Protein AF-A0A4S3MKN7-F1 (afdb_monomer_lite)

Secondary structure (DSSP, 8-state):
-PPPPPPS---SS--EEEESSSTT-SSEEE---TTTGGG-BTTEEEEEEETT-TTHHHHHHHH--EEEEEETTEEEEEEE--

Radius of gyration: 13.56 Å; chains: 1; bounding box: 25×24×49 Å

Organism: NCBI:txid1445661

Fold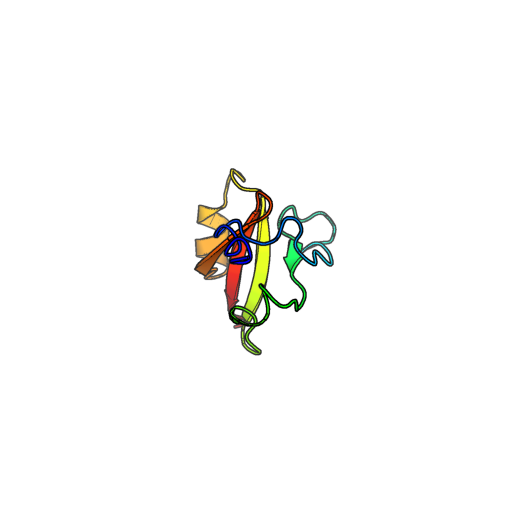seek 3Di:
DDDPDPDPAADLDFQFDAADPDRPHQKTFTDDDPRCVVVDDPQWTKIWHAPPDDCPVVVCVVQVWDFDDDHNRTTITTGGPD

Structure (mmCIF, N/CA/C/O backbone):
data_AF-A0A4S3MKN7-F1
#
_entry.id   AF-A0A4S3MKN7-F1
#
loop_
_atom_site.group_PDB
_atom_site.id
_atom_site.type_symbol
_atom_site.label_atom_id
_atom_site.label_alt_id
_atom_site.label_comp_id
_atom_site.label_asym_id
_atom_site.label_entity_id
_atom_site.label_seq_id
_atom_site.pdbx_PDB_ins_code
_atom_site.Cartn_x
_atom_site.Cartn_y
_atom_site.Cartn_z
_atom_site.occupancy
_atom_site.B_iso_or_equiv
_atom_site.auth_seq_id
_atom_site.auth_comp_id
_atom_site.auth_asym_id
_atom_site.auth_atom_id
_atom_site.pdbx_PDB_model_num
ATOM 1 N N . MET A 1 1 ? 6.090 -12.015 -35.460 1.00 50.97 1 MET A N 1
ATOM 2 C CA . MET A 1 1 ? 6.995 -12.246 -34.316 1.00 50.97 1 MET A CA 1
ATOM 3 C C . MET A 1 1 ? 6.111 -12.329 -33.084 1.00 50.97 1 MET A C 1
ATOM 5 O O . MET A 1 1 ? 5.334 -11.397 -32.909 1.00 50.97 1 MET A O 1
ATOM 9 N N . PRO A 1 2 ? 6.107 -13.423 -32.308 1.00 53.78 2 PRO A N 1
ATOM 10 C CA . PRO A 1 2 ? 5.419 -13.420 -31.022 1.00 53.78 2 PRO A CA 1
ATOM 11 C C . PRO A 1 2 ? 6.110 -12.393 -30.117 1.00 53.78 2 PRO A C 1
ATOM 13 O O . PRO A 1 2 ? 7.330 -12.436 -29.962 1.00 53.78 2 PRO A O 1
ATOM 16 N N . ALA A 1 3 ? 5.349 -11.426 -29.602 1.00 60.19 3 ALA A N 1
ATOM 17 C CA . ALA A 1 3 ? 5.834 -10.531 -28.558 1.00 60.19 3 ALA A CA 1
ATOM 18 C C . ALA A 1 3 ? 6.243 -11.387 -27.348 1.00 60.19 3 ALA A C 1
ATOM 20 O O . ALA A 1 3 ? 5.554 -12.377 -27.074 1.00 60.19 3 ALA A O 1
ATOM 21 N N . PRO A 1 4 ? 7.340 -11.066 -26.640 1.00 48.66 4 PRO A N 1
ATOM 22 C CA . PRO A 1 4 ? 7.598 -11.720 -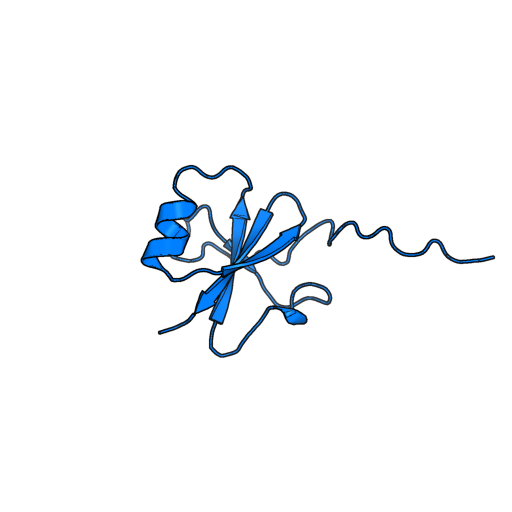25.369 1.00 48.66 4 PRO A CA 1
ATOM 23 C C . PRO A 1 4 ? 6.371 -11.478 -24.486 1.00 48.66 4 PRO A C 1
ATOM 25 O O . PRO A 1 4 ? 5.961 -10.331 -24.296 1.00 48.66 4 PRO A O 1
ATOM 28 N N . ALA A 1 5 ? 5.742 -12.557 -24.011 1.00 57.56 5 ALA A N 1
ATOM 29 C CA . ALA A 1 5 ? 4.793 -12.441 -22.914 1.00 57.56 5 ALA A CA 1
ATOM 30 C C . ALA A 1 5 ? 5.521 -11.685 -21.794 1.00 57.56 5 ALA A C 1
ATOM 32 O O . ALA A 1 5 ? 6.698 -11.991 -21.566 1.00 57.56 5 ALA A O 1
ATOM 33 N N . PRO A 1 6 ? 4.896 -10.683 -21.153 1.00 52.72 6 PRO A N 1
ATOM 34 C CA . PRO A 1 6 ? 5.514 -10.064 -19.999 1.00 52.72 6 PRO A CA 1
ATOM 35 C C . PRO A 1 6 ? 5.817 -11.201 -19.029 1.00 52.72 6 PRO A C 1
ATOM 37 O O . PRO A 1 6 ? 4.921 -11.944 -18.628 1.00 52.72 6 PRO A O 1
ATOM 40 N N . THR A 1 7 ? 7.103 -11.411 -18.751 1.00 50.38 7 THR A N 1
ATOM 41 C CA . THR A 1 7 ? 7.519 -12.195 -17.599 1.00 50.38 7 THR A CA 1
ATOM 42 C C . THR A 1 7 ? 6.693 -11.666 -16.438 1.00 50.38 7 THR A C 1
ATOM 44 O O . THR A 1 7 ? 6.590 -10.450 -16.289 1.00 50.38 7 THR A O 1
ATOM 47 N N . ASP A 1 8 ? 6.106 -12.560 -15.652 1.00 50.41 8 ASP A N 1
ATOM 48 C CA . ASP A 1 8 ? 5.365 -12.299 -14.411 1.00 50.41 8 ASP A CA 1
A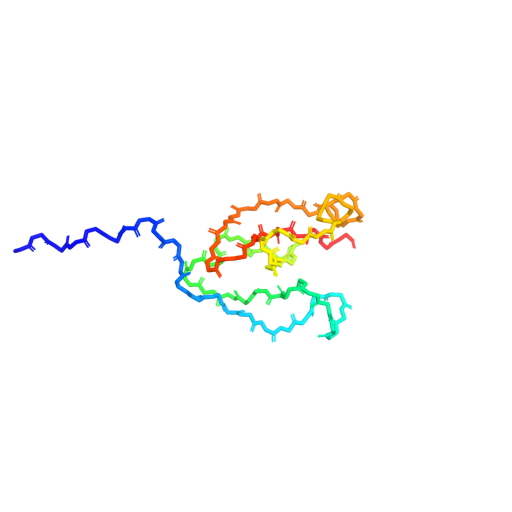TOM 49 C C . ASP A 1 8 ? 6.267 -11.659 -13.322 1.00 50.41 8 ASP A C 1
ATOM 51 O O . ASP A 1 8 ? 6.161 -11.914 -12.132 1.00 50.41 8 ASP A O 1
ATOM 55 N N . ALA A 1 9 ? 7.254 -10.864 -13.730 1.00 54.25 9 ALA A N 1
ATOM 56 C CA . ALA A 1 9 ? 7.924 -9.908 -12.894 1.00 54.25 9 ALA A CA 1
ATOM 57 C C . ALA A 1 9 ? 6.908 -8.788 -12.679 1.00 54.25 9 ALA A C 1
ATOM 59 O O . ALA A 1 9 ? 6.562 -8.066 -13.616 1.00 54.25 9 ALA A O 1
ATOM 60 N N . GLY A 1 10 ? 6.400 -8.674 -11.451 1.00 59.66 10 GLY A N 1
ATOM 61 C CA . GLY A 1 10 ? 5.649 -7.500 -11.020 1.00 59.66 10 GLY A CA 1
ATOM 62 C C . GLY A 1 10 ? 6.378 -6.198 -11.392 1.00 59.66 10 GLY A C 1
ATOM 63 O O . GLY A 1 10 ? 7.549 -6.217 -11.784 1.00 59.66 10 GLY A O 1
ATOM 64 N N . PRO A 1 11 ? 5.703 -5.048 -11.286 1.00 72.00 11 PRO A N 1
ATOM 65 C CA . PRO A 1 11 ? 6.246 -3.783 -11.759 1.00 72.00 11 PRO A CA 1
ATOM 66 C C . PRO A 1 11 ? 7.644 -3.521 -11.178 1.00 72.00 11 PRO A C 1
ATOM 68 O O . PRO A 1 11 ? 7.885 -3.746 -9.990 1.00 72.00 11 PRO A O 1
ATOM 71 N N . GLU A 1 12 ? 8.563 -3.027 -12.017 1.00 74.19 12 GLU A N 1
ATOM 72 C CA . GLU A 1 12 ? 9.935 -2.687 -11.599 1.00 74.19 12 GLU A CA 1
ATOM 73 C C . GLU A 1 12 ? 9.953 -1.583 -10.529 1.00 74.19 12 GLU A C 1
ATOM 75 O O . GLU A 1 12 ? 10.891 -1.489 -9.739 1.00 74.19 12 GLU A O 1
ATOM 80 N N . SER A 1 13 ? 8.901 -0.759 -10.481 1.00 79.94 13 SER A N 1
ATOM 81 C CA . SER A 1 13 ? 8.703 0.286 -9.482 1.00 79.94 13 SER A CA 1
ATOM 82 C C . SER A 1 13 ? 7.228 0.398 -9.112 1.00 79.94 13 SER A C 1
ATOM 84 O O . SER A 1 13 ? 6.355 0.303 -9.969 1.00 79.94 13 SER A O 1
ATOM 86 N N . LEU A 1 14 ? 6.953 0.664 -7.838 1.00 86.62 14 LEU A N 1
ATOM 87 C CA . LEU A 1 14 ? 5.606 0.947 -7.344 1.00 86.62 14 LEU A CA 1
ATOM 88 C C . LEU A 1 14 ? 5.397 2.465 -7.220 1.00 86.62 14 LEU A C 1
ATOM 90 O O . LEU A 1 14 ? 6.364 3.182 -6.937 1.00 86.62 14 LEU A O 1
ATOM 94 N N . PRO A 1 15 ? 4.161 2.971 -7.385 1.00 89.00 15 PRO A N 1
ATOM 95 C CA . PRO A 1 15 ? 3.819 4.375 -7.152 1.00 89.00 15 PRO A CA 1
ATOM 96 C C . PRO A 1 15 ? 3.822 4.696 -5.646 1.00 89.00 15 PRO A C 1
ATOM 98 O O . PRO A 1 15 ? 2.782 4.901 -5.024 1.00 89.00 15 PRO A O 1
ATOM 101 N N . LEU A 1 16 ? 5.002 4.699 -5.026 1.00 89.25 16 LEU A N 1
ATOM 102 C CA . LEU A 1 16 ? 5.170 4.989 -3.603 1.00 89.25 16 LEU A CA 1
ATOM 103 C C . LEU A 1 16 ? 4.947 6.484 -3.357 1.00 89.25 16 LEU A C 1
ATOM 105 O O . LEU A 1 16 ? 5.692 7.314 -3.873 1.00 89.25 16 LEU A O 1
ATOM 109 N N . MET A 1 17 ? 3.943 6.826 -2.552 1.00 83.69 17 MET A N 1
ATOM 110 C CA . MET A 1 17 ? 3.598 8.222 -2.273 1.00 83.69 17 MET A CA 1
ATOM 111 C C . MET A 1 17 ? 4.366 8.777 -1.071 1.00 83.69 17 MET A C 1
ATOM 113 O O . MET A 1 17 ? 5.156 9.707 -1.198 1.00 83.69 17 MET A O 1
ATOM 117 N N . GLY A 1 18 ? 4.158 8.194 0.106 1.00 85.19 18 GLY A N 1
ATOM 118 C CA . GLY A 1 18 ? 4.753 8.644 1.364 1.00 85.19 18 GLY A CA 1
ATOM 119 C C . GLY A 1 18 ? 4.534 7.614 2.462 1.00 85.19 18 GLY A C 1
ATOM 120 O O . GLY A 1 18 ? 3.844 6.617 2.240 1.00 85.19 18 GLY A O 1
ATOM 121 N N . GLY A 1 19 ? 5.128 7.826 3.636 1.00 86.38 19 GLY A N 1
ATOM 122 C CA . GLY A 1 19 ? 4.962 6.904 4.758 1.00 86.38 19 GLY A CA 1
ATOM 123 C C . GLY A 1 19 ? 3.487 6.708 5.145 1.00 86.38 19 GLY A C 1
ATOM 124 O O . GLY A 1 19 ? 2.653 7.615 5.007 1.00 86.38 19 GLY A O 1
ATOM 125 N N . TYR A 1 20 ? 3.140 5.479 5.535 1.00 86.94 20 TYR A N 1
ATOM 126 C CA . TYR A 1 20 ? 1.755 5.086 5.793 1.00 86.94 20 TYR A CA 1
ATOM 127 C C . TYR A 1 20 ? 1.218 5.691 7.094 1.00 86.94 20 TYR A C 1
ATOM 129 O O . TYR A 1 20 ? 0.300 6.507 7.047 1.00 86.94 20 TYR A O 1
ATOM 137 N N . ARG A 1 21 ? 1.819 5.340 8.239 1.00 82.44 21 ARG A N 1
ATOM 138 C CA . ARG A 1 21 ? 1.418 5.843 9.569 1.00 82.44 21 ARG A CA 1
ATOM 139 C C . ARG A 1 21 ? 2.063 7.186 9.919 1.00 82.44 21 ARG A C 1
ATOM 141 O O . ARG A 1 21 ? 1.459 8.007 10.602 1.00 82.44 21 ARG A O 1
ATOM 148 N N . ALA A 1 22 ? 3.290 7.404 9.462 1.00 82.69 22 ALA A N 1
ATOM 149 C CA . ALA A 1 22 ? 4.077 8.608 9.696 1.00 82.69 22 ALA A CA 1
ATOM 150 C C . ALA A 1 22 ? 5.005 8.850 8.505 1.00 82.69 22 ALA A C 1
ATOM 152 O O . ALA A 1 22 ? 5.306 7.920 7.767 1.00 82.69 22 ALA A O 1
ATOM 153 N N . GLU A 1 23 ? 5.515 10.068 8.328 1.00 79.69 23 GLU A N 1
ATOM 154 C CA . GLU A 1 23 ? 6.429 10.378 7.215 1.00 79.69 23 GLU A CA 1
ATOM 155 C C . GLU A 1 23 ? 7.714 9.533 7.236 1.00 79.69 23 GLU A C 1
ATOM 157 O O . GLU A 1 23 ? 8.244 9.192 6.182 1.00 79.69 23 GLU A O 1
ATOM 162 N N . ALA A 1 24 ? 8.180 9.158 8.431 1.00 81.25 24 ALA A N 1
ATOM 163 C CA . ALA A 1 24 ? 9.346 8.300 8.641 1.00 81.25 24 ALA A CA 1
ATOM 164 C C . ALA A 1 24 ? 9.006 6.799 8.695 1.00 81.25 24 ALA A C 1
ATOM 166 O O . ALA A 1 24 ? 9.872 5.990 9.028 1.00 81.25 24 ALA A O 1
ATOM 167 N N . ASP A 1 25 ? 7.754 6.420 8.422 1.00 85.38 25 ASP A N 1
ATOM 168 C CA . ASP A 1 25 ? 7.350 5.021 8.453 1.00 85.38 25 ASP A CA 1
ATOM 169 C C . ASP A 1 25 ? 8.023 4.250 7.304 1.00 85.38 25 ASP A C 1
ATOM 171 O O . ASP A 1 25 ? 8.007 4.709 6.154 1.00 85.38 25 ASP A O 1
ATOM 175 N N . PRO A 1 26 ? 8.644 3.092 7.589 1.00 85.62 26 PRO A N 1
ATOM 176 C CA . PRO A 1 26 ? 9.302 2.307 6.556 1.00 85.62 26 PRO A CA 1
ATOM 177 C C . PRO A 1 26 ? 8.297 1.689 5.573 1.00 85.62 26 PRO A C 1
ATOM 179 O O . PRO A 1 26 ? 8.661 1.419 4.425 1.00 85.62 26 PRO A O 1
ATOM 182 N N . CYS A 1 27 ? 7.043 1.492 5.986 1.00 89.69 27 CYS A N 1
ATOM 183 C CA . CYS A 1 27 ? 5.954 1.137 5.097 1.00 89.69 27 CYS A CA 1
ATOM 184 C C . CYS A 1 27 ? 5.395 2.395 4.424 1.00 89.69 27 CYS A C 1
ATOM 186 O O . CYS A 1 27 ? 5.066 3.398 5.064 1.00 89.69 27 CYS A O 1
ATOM 188 N N . ARG A 1 28 ? 5.257 2.342 3.100 1.00 91.75 28 ARG A N 1
ATOM 189 C CA . ARG A 1 28 ? 4.818 3.476 2.285 1.00 91.75 28 ARG A CA 1
ATOM 190 C C . ARG A 1 28 ? 3.489 3.188 1.613 1.00 91.75 28 ARG A C 1
ATOM 192 O O . ARG A 1 28 ? 3.266 2.085 1.133 1.00 91.75 28 ARG A O 1
ATOM 199 N N . ARG A 1 29 ? 2.618 4.192 1.540 1.00 92.38 29 ARG A N 1
ATOM 200 C CA . ARG A 1 29 ? 1.379 4.108 0.762 1.00 92.38 29 ARG A CA 1
ATOM 201 C C . ARG A 1 29 ? 1.685 3.984 -0.716 1.00 92.38 29 ARG A C 1
ATOM 203 O O . ARG A 1 29 ? 2.557 4.681 -1.241 1.00 92.38 29 ARG A O 1
ATOM 210 N N . VAL A 1 30 ? 0.935 3.106 -1.355 1.00 91.69 30 VAL A N 1
ATOM 211 C CA . VAL A 1 30 ? 1.020 2.809 -2.775 1.00 91.69 30 VAL A CA 1
ATOM 212 C C . VAL A 1 30 ? -0.172 3.464 -3.455 1.00 91.69 30 VAL A C 1
ATOM 214 O O . VAL A 1 30 ? -1.313 3.259 -3.053 1.00 91.69 30 VAL A O 1
ATOM 217 N N . GLY A 1 31 ? 0.105 4.281 -4.463 1.00 89.12 31 GLY A N 1
ATOM 218 C CA . GLY A 1 31 ? -0.914 4.870 -5.317 1.00 89.12 31 GLY A CA 1
ATOM 219 C C . GLY A 1 31 ? -1.487 3.877 -6.325 1.00 89.12 31 GLY A C 1
ATOM 220 O O . GLY A 1 31 ? -1.049 2.729 -6.441 1.00 89.12 31 GLY A O 1
ATOM 221 N N . GLU A 1 32 ? -2.463 4.349 -7.088 1.00 88.00 32 GLU A N 1
ATOM 222 C CA . GLU A 1 32 ? -3.061 3.589 -8.180 1.00 88.00 32 GLU A CA 1
ATOM 223 C C . GLU A 1 32 ? -2.154 3.577 -9.414 1.00 88.00 32 GLU A C 1
ATOM 225 O O . GLU A 1 32 ? -1.646 4.612 -9.842 1.00 88.00 32 GLU A O 1
ATOM 230 N N . ASP A 1 33 ? -1.954 2.385 -9.964 1.00 87.00 33 ASP A N 1
ATOM 231 C CA . ASP A 1 33 ? -1.255 2.102 -11.213 1.00 87.00 33 ASP A CA 1
ATOM 232 C C . ASP A 1 33 ? -1.857 0.835 -11.852 1.00 87.00 33 ASP A C 1
ATOM 234 O O . ASP A 1 33 ? -2.644 0.124 -11.221 1.00 87.00 33 ASP A O 1
ATOM 238 N N . ALA A 1 34 ? -1.482 0.514 -13.093 1.00 86.81 34 ALA A N 1
ATOM 239 C CA . ALA A 1 34 ? -1.948 -0.669 -13.818 1.00 86.81 34 ALA A CA 1
ATOM 240 C C . ALA A 1 34 ? -1.796 -1.981 -13.024 1.00 86.81 34 ALA A C 1
ATOM 242 O O . ALA A 1 34 ? -2.630 -2.877 -13.157 1.00 86.81 34 ALA A O 1
ATOM 243 N N . PHE A 1 35 ? -0.760 -2.092 -12.188 1.00 86.31 35 PHE A N 1
ATOM 244 C CA . PHE A 1 35 ? -0.581 -3.246 -11.306 1.00 86.31 35 PHE A CA 1
ATOM 245 C C . PHE A 1 35 ? -1.374 -3.136 -10.000 1.00 86.31 35 PHE A C 1
ATOM 247 O O . PHE A 1 35 ? -1.971 -4.113 -9.561 1.00 86.31 35 PHE A O 1
ATOM 254 N N . THR A 1 36 ? -1.380 -1.965 -9.362 1.00 89.38 36 THR A N 1
ATOM 255 C CA . THR A 1 36 ? -1.860 -1.803 -7.980 1.00 89.38 36 THR A CA 1
ATOM 256 C C . THR A 1 36 ? -3.357 -1.545 -7.876 1.00 89.38 36 THR A C 1
ATOM 258 O O . THR A 1 36 ? -3.941 -1.824 -6.833 1.00 89.38 36 THR A O 1
ATOM 261 N N . ASN A 1 37 ? -3.995 -1.085 -8.955 1.00 88.94 37 ASN A N 1
ATOM 262 C CA . ASN A 1 37 ? -5.428 -0.790 -9.003 1.00 88.94 37 ASN A CA 1
ATOM 263 C C . ASN A 1 37 ? -6.302 -1.991 -8.603 1.00 88.94 37 ASN A C 1
ATOM 265 O O . ASN A 1 37 ? -7.298 -1.839 -7.914 1.00 88.94 37 ASN A O 1
ATOM 269 N N . GLN A 1 38 ? -5.888 -3.215 -8.945 1.00 88.62 38 GLN A N 1
ATOM 270 C CA . GLN A 1 38 ? -6.628 -4.428 -8.567 1.00 88.62 38 GLN A CA 1
ATOM 271 C C . GLN A 1 38 ? -6.614 -4.733 -7.058 1.00 88.62 38 GLN A C 1
ATOM 273 O O . GLN A 1 38 ? -7.392 -5.567 -6.604 1.00 88.62 38 GLN A O 1
ATOM 278 N N . PHE A 1 39 ? -5.711 -4.101 -6.303 1.00 89.94 39 PHE A N 1
ATOM 279 C CA . PHE A 1 39 ? -5.561 -4.279 -4.857 1.00 89.94 39 PHE A CA 1
ATOM 280 C C . PHE A 1 39 ? -6.018 -3.059 -4.055 1.00 89.94 39 PHE A C 1
ATOM 282 O O . PHE A 1 39 ? -6.072 -3.129 -2.829 1.00 89.94 39 PHE A O 1
ATOM 289 N N . LEU A 1 40 ? -6.287 -1.936 -4.722 1.00 88.19 40 LEU A N 1
ATOM 290 C CA . LEU A 1 40 ? -6.812 -0.740 -4.081 1.00 88.19 40 LEU A CA 1
ATOM 291 C C . LEU A 1 40 ? -8.305 -0.919 -3.838 1.00 88.19 40 LEU A C 1
ATOM 293 O O . LEU A 1 40 ? -9.056 -1.282 -4.740 1.00 88.19 40 LEU A O 1
ATOM 297 N N . ASP A 1 41 ? -8.723 -0.647 -2.609 1.00 86.31 41 ASP A N 1
ATOM 298 C CA . ASP A 1 41 ? -10.114 -0.734 -2.192 1.00 86.31 41 ASP A CA 1
ATOM 299 C C . ASP A 1 41 ? -10.499 0.561 -1.476 1.00 86.31 41 ASP A C 1
ATOM 301 O O . ASP A 1 41 ? -9.701 1.128 -0.733 1.00 86.31 41 ASP A O 1
ATOM 305 N N . ASP A 1 42 ? -11.727 1.046 -1.659 1.00 86.69 42 ASP A N 1
ATOM 306 C CA . ASP A 1 42 ? -12.170 2.249 -0.940 1.00 86.69 42 ASP A CA 1
ATOM 307 C C . ASP A 1 42 ? -12.164 2.020 0.582 1.00 86.69 42 ASP A C 1
ATOM 309 O O . ASP A 1 42 ? -11.933 2.945 1.352 1.00 86.69 42 ASP A O 1
ATOM 313 N N . SER A 1 43 ? -12.310 0.778 1.041 1.00 89.69 43 SER A N 1
ATOM 314 C CA . SER A 1 43 ? -12.293 0.410 2.458 1.00 89.69 43 SER A CA 1
ATOM 315 C C . SER A 1 43 ? -10.907 -0.003 2.967 1.00 89.69 43 SER A C 1
ATOM 317 O O . SER A 1 43 ? -10.794 -0.362 4.139 1.00 89.69 43 SER A O 1
ATOM 319 N N . ALA A 1 44 ? -9.846 0.033 2.149 1.00 91.75 44 ALA A N 1
ATOM 320 C CA . ALA A 1 44 ? -8.502 -0.369 2.571 1.00 91.75 44 ALA A CA 1
ATOM 321 C C . ALA A 1 44 ? -7.379 0.468 1.936 1.00 91.75 44 ALA A C 1
ATOM 323 O O . ALA A 1 44 ? -7.382 0.771 0.750 1.00 91.75 44 ALA A O 1
ATOM 324 N N . ASP A 1 45 ? -6.359 0.800 2.724 1.00 91.62 45 ASP A N 1
ATOM 325 C CA . ASP A 1 45 ? -5.143 1.424 2.209 1.00 91.62 45 ASP A CA 1
ATOM 326 C C . ASP A 1 45 ? -4.178 0.359 1.680 1.00 91.62 45 ASP A C 1
ATOM 328 O O . ASP A 1 45 ? -3.851 -0.602 2.381 1.00 91.62 45 ASP A O 1
ATOM 332 N N . LEU A 1 46 ? -3.650 0.563 0.472 1.00 92.62 46 LEU A N 1
ATOM 333 C CA . LEU A 1 46 ? -2.580 -0.272 -0.064 1.00 92.62 46 LEU A CA 1
ATOM 334 C C . LEU A 1 46 ? -1.214 0.250 0.394 1.00 92.62 46 LEU A C 1
ATOM 336 O O . LEU A 1 46 ? -0.831 1.396 0.137 1.00 92.62 46 LEU A O 1
ATOM 340 N N . VAL A 1 47 ? -0.457 -0.608 1.069 1.00 93.00 47 VAL A N 1
ATOM 341 C CA . VAL A 1 47 ? 0.792 -0.259 1.745 1.00 93.00 47 VAL A CA 1
ATOM 342 C C . VAL A 1 47 ? 1.912 -1.192 1.297 1.00 93.00 47 VAL A C 1
ATOM 344 O O . VAL A 1 47 ? 1.809 -2.403 1.418 1.00 93.00 47 VAL A O 1
ATO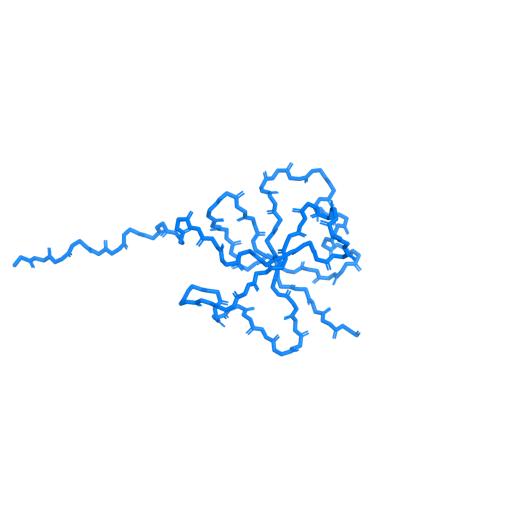M 347 N N . ALA A 1 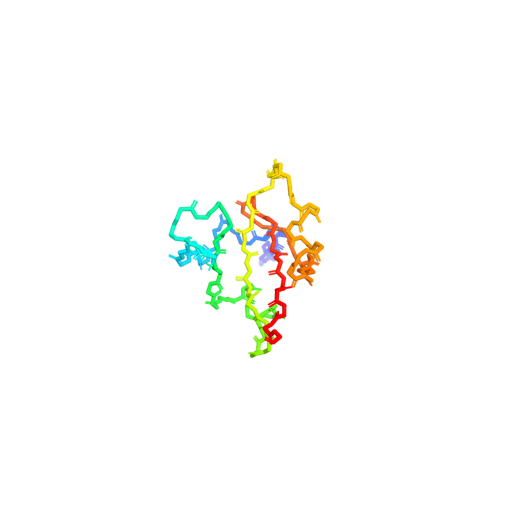48 ? 3.012 -0.633 0.807 1.00 92.19 48 ALA A N 1
ATOM 348 C CA . ALA A 1 48 ? 4.229 -1.351 0.460 1.00 92.19 48 ALA A CA 1
ATOM 349 C C . ALA A 1 48 ? 5.233 -1.265 1.611 1.00 92.19 48 ALA A C 1
ATOM 351 O O . ALA A 1 48 ? 5.795 -0.201 1.889 1.00 92.19 48 ALA A O 1
ATOM 352 N N . CYS A 1 49 ? 5.492 -2.397 2.253 1.00 91.50 49 CYS A N 1
ATOM 353 C CA . CYS A 1 49 ? 6.524 -2.539 3.273 1.00 91.50 49 CYS A CA 1
ATOM 354 C C . CYS A 1 49 ? 7.758 -3.231 2.670 1.00 91.50 49 CYS A C 1
ATOM 356 O O . CYS A 1 49 ? 7.599 -4.204 1.937 1.00 91.50 49 CYS A O 1
ATOM 358 N N . PRO A 1 50 ? 8.993 -2.767 2.929 1.00 89.38 50 PRO A N 1
ATOM 359 C CA . PRO A 1 50 ? 10.199 -3.435 2.443 1.00 89.38 50 PRO A CA 1
ATOM 360 C C . PRO A 1 50 ? 10.251 -4.901 2.891 1.00 89.38 50 PRO A C 1
ATOM 362 O O . PRO A 1 50 ? 10.017 -5.213 4.063 1.00 89.38 50 PRO A O 1
ATOM 365 N N . ALA A 1 51 ? 10.570 -5.798 1.954 1.00 84.75 51 ALA A N 1
ATOM 366 C CA . ALA A 1 51 ? 10.700 -7.219 2.244 1.00 84.75 51 ALA A CA 1
ATOM 367 C C . ALA A 1 51 ? 11.826 -7.444 3.270 1.00 84.75 51 ALA A C 1
ATOM 369 O O . ALA A 1 51 ? 12.955 -6.993 3.078 1.00 84.75 51 ALA A O 1
ATOM 370 N N . GLY A 1 52 ? 11.508 -8.119 4.377 1.00 80.81 52 GLY A N 1
ATOM 371 C CA . GLY A 1 52 ? 12.454 -8.353 5.477 1.00 80.81 52 GLY A CA 1
ATOM 372 C C . GLY A 1 52 ? 12.409 -7.323 6.609 1.00 80.81 52 GLY A C 1
ATOM 373 O O . GLY A 1 52 ? 13.306 -7.317 7.449 1.00 80.81 52 GLY A O 1
ATOM 374 N N . MET A 1 53 ? 11.381 -6.472 6.672 1.00 82.25 53 MET A N 1
ATOM 375 C CA . MET A 1 53 ? 11.148 -5.618 7.836 1.00 82.25 53 MET A CA 1
ATOM 376 C C . MET A 1 53 ? 10.965 -6.449 9.117 1.00 82.25 53 MET A C 1
ATOM 378 O O . MET A 1 53 ? 10.060 -7.283 9.217 1.00 82.25 53 MET A O 1
ATOM 382 N N . GLU A 1 54 ? 11.782 -6.171 10.134 1.00 74.31 54 GLU A N 1
ATOM 383 C CA . GLU A 1 54 ? 11.530 -6.669 11.486 1.00 74.31 54 GLU A CA 1
ATOM 384 C C . GLU A 1 54 ? 10.214 -6.072 12.009 1.00 74.31 54 GLU A C 1
ATOM 386 O O . GLU A 1 54 ? 9.994 -4.866 11.911 1.00 74.31 54 GLU A O 1
ATOM 391 N N . ASN A 1 55 ? 9.349 -6.912 12.590 1.00 81.31 55 ASN A N 1
ATOM 392 C CA . ASN A 1 55 ? 8.000 -6.581 13.092 1.00 81.31 55 ASN A CA 1
ATOM 393 C C . ASN A 1 55 ? 6.854 -6.575 12.066 1.00 81.31 55 ASN A C 1
ATOM 395 O O . ASN A 1 55 ? 5.745 -6.160 12.400 1.00 81.31 55 ASN A O 1
ATOM 399 N N . MET A 1 56 ? 7.046 -7.129 10.866 1.00 81.62 56 MET A N 1
ATOM 400 C CA . MET A 1 56 ? 5.956 -7.253 9.886 1.00 81.62 56 MET A CA 1
ATOM 401 C C . MET A 1 56 ? 4.748 -8.050 10.425 1.00 81.62 56 MET A C 1
ATOM 403 O O . MET A 1 56 ? 3.601 -7.701 10.166 1.00 81.62 56 MET A O 1
ATOM 407 N N . GLY A 1 57 ? 4.987 -9.066 11.265 1.00 83.25 57 GLY A N 1
ATOM 408 C CA . GLY A 1 57 ? 3.914 -9.809 11.942 1.00 83.25 57 GLY A CA 1
ATOM 409 C C . GLY A 1 57 ? 3.132 -8.977 12.967 1.00 83.25 57 GLY A C 1
ATOM 410 O O . GLY A 1 57 ? 1.922 -9.153 13.108 1.00 83.25 57 GLY A O 1
ATOM 411 N N . VAL A 1 58 ? 3.794 -8.034 13.648 1.00 86.06 58 VAL A N 1
ATOM 412 C CA . VAL A 1 58 ? 3.128 -7.091 14.561 1.00 86.06 58 VAL A CA 1
ATOM 413 C C . VAL A 1 58 ? 2.281 -6.119 13.753 1.00 86.06 58 VAL A C 1
ATOM 415 O O . VAL A 1 58 ? 1.113 -5.945 14.074 1.00 86.06 58 VAL A O 1
ATOM 418 N N . PHE A 1 59 ? 2.820 -5.572 12.659 1.00 85.69 59 PHE A N 1
ATOM 419 C CA . PHE A 1 59 ? 2.073 -4.699 11.753 1.00 85.69 59 PHE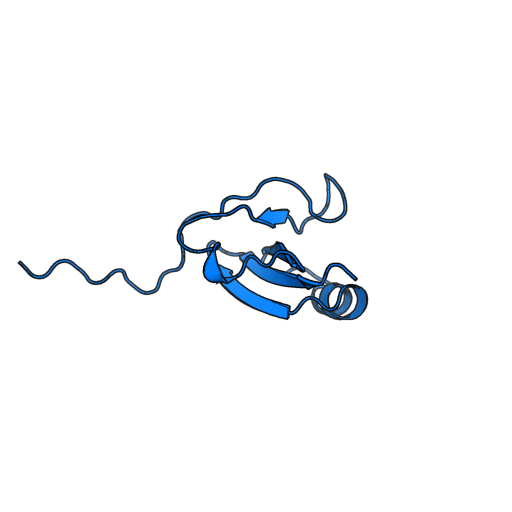 A CA 1
ATOM 420 C C . PHE A 1 59 ? 0.778 -5.359 11.267 1.00 85.69 59 PHE A C 1
ATOM 422 O O . PHE A 1 59 ? -0.295 -4.778 11.420 1.00 85.69 59 PHE A O 1
ATOM 429 N N . VAL A 1 60 ? 0.861 -6.599 10.773 1.00 87.81 60 VAL A N 1
ATOM 430 C CA . VAL A 1 60 ? -0.304 -7.393 10.351 1.00 87.81 60 VAL A CA 1
ATOM 431 C C . VAL A 1 60 ? -1.308 -7.583 11.485 1.00 87.81 60 VAL A C 1
ATOM 433 O O . VAL A 1 60 ? -2.505 -7.404 11.281 1.00 87.81 60 VAL A O 1
ATOM 436 N N . THR A 1 61 ? -0.836 -7.886 12.693 1.00 88.56 61 THR A N 1
ATOM 437 C CA . THR A 1 61 ? -1.714 -8.124 13.848 1.00 88.56 61 THR A CA 1
ATOM 438 C C . THR A 1 61 ? -2.391 -6.840 14.343 1.00 88.56 61 THR A C 1
ATOM 440 O O . THR A 1 61 ? -3.567 -6.868 14.689 1.00 88.56 61 THR A O 1
ATOM 443 N N . GLU A 1 62 ? -1.678 -5.712 14.373 1.00 88.50 62 GLU A N 1
ATOM 444 C CA . GLU A 1 62 ? -2.203 -4.427 14.855 1.00 88.50 62 GLU A CA 1
ATOM 445 C C . GLU A 1 62 ? -3.157 -3.757 13.867 1.00 88.50 62 GLU A C 1
ATOM 447 O O . GLU A 1 62 ? -4.086 -3.068 14.278 1.00 88.50 62 GLU A O 1
ATOM 452 N N . THR A 1 63 ? -2.887 -3.896 12.570 1.00 86.38 63 THR A N 1
ATOM 453 C CA . THR A 1 63 ? -3.635 -3.192 11.518 1.00 86.38 63 THR A CA 1
ATOM 454 C C . THR A 1 63 ? -4.632 -4.081 10.786 1.00 86.38 63 THR A C 1
ATOM 456 O O . THR A 1 63 ? -5.462 -3.579 10.037 1.00 86.38 63 THR A O 1
ATOM 459 N N . GLY A 1 64 ? -4.554 -5.401 10.969 1.00 90.00 64 GLY A N 1
ATOM 460 C CA . GLY A 1 64 ? -5.304 -6.354 10.153 1.00 90.00 64 GLY A CA 1
ATOM 461 C C . GLY A 1 64 ? -4.819 -6.409 8.702 1.00 90.00 64 GLY A C 1
ATOM 462 O O . GLY A 1 64 ? -5.580 -6.820 7.830 1.00 90.00 64 GLY A O 1
ATOM 463 N N . ALA A 1 65 ? -3.585 -5.972 8.427 1.00 90.62 65 ALA A N 1
ATOM 464 C CA . ALA A 1 65 ? -3.026 -5.949 7.084 1.00 90.62 65 ALA A CA 1
ATOM 465 C C . ALA A 1 65 ? -2.973 -7.346 6.451 1.00 90.62 65 ALA A C 1
ATOM 467 O O . ALA A 1 65 ? -2.455 -8.291 7.043 1.00 90.62 65 ALA A O 1
ATOM 468 N N . VAL A 1 66 ? -3.432 -7.466 5.208 1.00 91.56 66 VAL A N 1
ATOM 469 C CA . VAL A 1 66 ? -3.395 -8.718 4.443 1.00 91.56 66 VAL A CA 1
ATOM 470 C C . VAL A 1 66 ? -2.397 -8.581 3.305 1.00 91.56 66 VAL A C 1
ATOM 472 O O . VAL A 1 66 ? -2.503 -7.657 2.505 1.00 91.56 66 VAL A O 1
ATOM 475 N N . GLN A 1 67 ? -1.425 -9.490 3.218 1.00 91.75 67 GLN A N 1
ATOM 476 C CA . GLN A 1 67 ? -0.501 -9.527 2.084 1.00 91.75 67 GLN A CA 1
ATOM 477 C C . GLN A 1 67 ? -1.275 -9.874 0.808 1.00 91.75 67 GLN A C 1
ATOM 479 O O . GLN A 1 67 ? -1.934 -10.911 0.748 1.00 91.75 67 GLN A O 1
ATOM 484 N N . VAL A 1 68 ? -1.182 -9.012 -0.201 1.00 91.94 68 VAL A N 1
ATOM 485 C CA . VAL A 1 68 ? -1.893 -9.174 -1.481 1.00 91.94 68 VAL A CA 1
ATOM 486 C C . VAL A 1 68 ? -0.952 -9.441 -2.651 1.00 91.94 68 VAL A C 1
ATOM 488 O O . VAL A 1 68 ? -1.335 -10.137 -3.586 1.00 91.94 68 VAL A O 1
ATOM 491 N N . ALA A 1 69 ? 0.280 -8.926 -2.596 1.00 90.06 69 ALA A N 1
ATOM 492 C CA . ALA A 1 69 ? 1.285 -9.113 -3.640 1.00 90.06 69 ALA A CA 1
ATOM 493 C C . ALA A 1 69 ? 2.703 -8.816 -3.123 1.00 90.06 69 ALA A C 1
ATOM 495 O O . ALA A 1 69 ? 2.881 -8.228 -2.057 1.00 90.06 69 ALA A O 1
ATOM 496 N N . GLU A 1 70 ? 3.717 -9.169 -3.910 1.00 89.94 70 GLU A N 1
ATOM 497 C CA . GLU A 1 70 ? 5.112 -8.769 -3.703 1.00 89.94 70 GLU A CA 1
ATOM 498 C C . GLU A 1 70 ? 5.675 -8.237 -5.026 1.00 89.94 70 GLU A C 1
ATOM 500 O O . GLU A 1 70 ? 5.566 -8.896 -6.059 1.00 89.94 70 GLU A O 1
ATOM 505 N N . ALA A 1 71 ? 6.241 -7.029 -5.022 1.00 86.50 71 ALA A N 1
ATOM 506 C CA . ALA A 1 71 ? 6.780 -6.384 -6.221 1.00 86.50 71 ALA A CA 1
ATOM 507 C C . ALA A 1 71 ? 7.852 -5.346 -5.868 1.00 86.50 71 ALA A C 1
ATOM 509 O O . ALA A 1 71 ? 7.824 -4.754 -4.790 1.00 86.50 71 ALA A O 1
ATOM 510 N N . ALA A 1 72 ? 8.802 -5.110 -6.778 1.00 84.75 72 ALA A N 1
ATOM 511 C CA . ALA A 1 72 ? 9.877 -4.121 -6.615 1.00 84.75 72 ALA A CA 1
ATOM 512 C C . ALA A 1 72 ? 10.691 -4.236 -5.297 1.00 84.75 72 ALA A C 1
ATOM 514 O O . ALA A 1 72 ? 11.238 -3.246 -4.816 1.00 84.75 72 ALA A O 1
ATOM 515 N N . GLY A 1 73 ? 10.764 -5.427 -4.683 1.00 86.75 73 GLY A N 1
ATOM 516 C CA . GLY A 1 73 ? 11.418 -5.637 -3.378 1.00 86.75 73 GLY A CA 1
ATOM 517 C C . GLY A 1 73 ? 10.582 -5.213 -2.159 1.00 86.75 73 GLY A C 1
ATOM 518 O O . GLY A 1 73 ? 11.095 -5.169 -1.039 1.00 86.75 73 GLY A O 1
ATOM 519 N N . PHE A 1 74 ? 9.299 -4.916 -2.366 1.00 90.62 74 PHE A N 1
ATOM 520 C CA . PHE A 1 74 ? 8.323 -4.608 -1.329 1.00 90.62 74 PHE A CA 1
ATOM 521 C C . PHE A 1 74 ? 7.232 -5.674 -1.276 1.00 90.62 74 PHE A C 1
ATOM 523 O O . PHE A 1 74 ? 6.837 -6.254 -2.288 1.00 90.62 74 PHE A O 1
ATOM 530 N N . VAL A 1 75 ? 6.703 -5.871 -0.079 1.00 92.12 75 VAL A N 1
ATOM 531 C CA . VAL A 1 75 ? 5.495 -6.636 0.183 1.00 92.12 75 VAL A CA 1
ATOM 532 C C . VAL A 1 75 ? 4.321 -5.670 0.237 1.00 92.12 75 VAL A C 1
ATOM 534 O O . VAL A 1 75 ? 4.330 -4.726 1.031 1.00 92.12 75 VAL A O 1
ATOM 537 N N . LEU A 1 76 ? 3.326 -5.890 -0.617 1.00 91.81 76 LEU A N 1
ATOM 538 C CA . LEU A 1 76 ? 2.095 -5.117 -0.638 1.00 91.81 76 LEU A CA 1
ATOM 539 C C . LEU A 1 76 ? 1.096 -5.722 0.340 1.00 91.81 76 LEU A C 1
ATOM 541 O O . LEU A 1 76 ? 0.769 -6.909 0.287 1.00 91.81 76 LEU A O 1
ATOM 545 N N . PHE A 1 77 ? 0.575 -4.855 1.189 1.00 92.94 77 PHE A N 1
ATOM 546 C CA . PHE A 1 77 ? -0.406 -5.141 2.207 1.00 92.94 77 PHE A CA 1
ATOM 547 C C . PHE A 1 77 ? -1.653 -4.295 1.977 1.00 92.94 77 PHE A C 1
ATOM 549 O O . PHE A 1 77 ? -1.560 -3.079 1.834 1.00 92.94 77 PHE A O 1
ATOM 556 N N . SER A 1 78 ? -2.815 -4.933 1.983 1.00 93.31 78 SER A N 1
ATOM 557 C CA . SER A 1 78 ? -4.110 -4.267 2.057 1.00 93.31 78 SER A CA 1
ATOM 558 C C . SER A 1 78 ? -4.479 -4.077 3.523 1.00 93.31 78 SER A C 1
ATOM 560 O O . SER A 1 78 ? -4.669 -5.061 4.241 1.00 93.31 78 SER A O 1
ATOM 562 N N . VAL A 1 79 ? -4.561 -2.829 3.974 1.00 92.69 79 VAL A N 1
ATOM 563 C CA . VAL A 1 79 ? -4.842 -2.477 5.367 1.00 92.69 79 VAL A CA 1
ATOM 564 C C . VAL A 1 79 ? -6.263 -1.933 5.487 1.00 92.69 79 VAL A C 1
ATOM 566 O O . VAL A 1 79 ? -6.518 -0.831 5.003 1.00 92.69 79 VAL A O 1
ATOM 569 N N . PRO A 1 80 ? -7.204 -2.660 6.111 1.00 91.50 80 PRO A N 1
ATOM 570 C CA . PRO A 1 80 ? -8.582 -2.199 6.224 1.00 91.50 80 PRO A CA 1
ATOM 571 C C . PRO A 1 80 ? -8.670 -0.914 7.060 1.00 91.50 80 PRO A C 1
ATOM 573 O O . PRO A 1 80 ? -8.127 -0.826 8.162 1.00 91.50 80 PRO A O 1
ATOM 576 N N . ARG A 1 81 ? -9.389 0.082 6.539 1.00 80.56 81 ARG A N 1
ATOM 577 C CA . ARG A 1 81 ? -9.713 1.331 7.235 1.00 80.56 81 ARG A CA 1
ATOM 578 C C . ARG A 1 81 ? -10.958 1.078 8.089 1.00 80.56 81 ARG A C 1
ATOM 580 O O . ARG A 1 81 ? -12.078 1.189 7.600 1.00 80.56 81 ARG A O 1
ATOM 587 N N . GLY A 1 82 ? -10.738 0.626 9.324 1.00 63.38 82 GLY A N 1
ATOM 588 C CA . GLY A 1 82 ? -11.788 0.385 10.326 1.00 63.38 82 GLY A CA 1
ATOM 589 C C . GLY A 1 82 ? -12.328 1.654 10.972 1.00 63.38 82 GLY A C 1
ATOM 590 O O . GLY A 1 82 ? -11.555 2.631 11.094 1.00 63.38 82 GLY A O 1
#

pLDDT: mean 82.87, std 12.01, range [48.66, 93.31]

Sequence (82 aa):
MPAPAPTDAGPESLPLMGGYRAEADPCRRVGEDAFTNQFLDDSADLVACPAGMENMGVFVTETGAVQVAEAAGFVLFSVPRG